Protein AF-A0A915AWW4-F1 (afdb_monomer)

Organism: Parascaris univalens (NCBI:txid6257)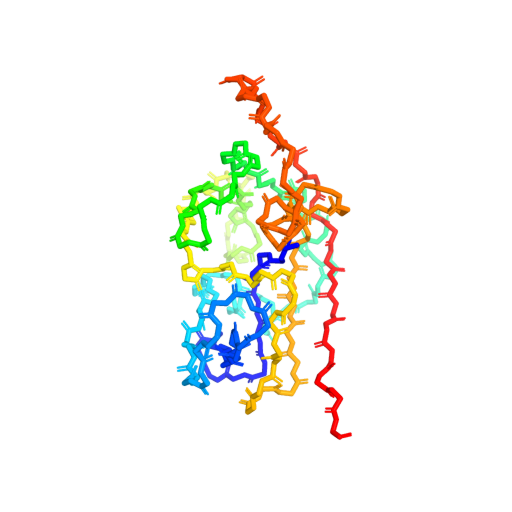

Mean predicted aligned error: 7.46 Å

Foldseek 3Di:
DWFFQAFPDPQRKFWKAQCLAPNGRDTDIAGHDSLSHVLVVVDPVVVQLVQQKKKWWAFQDLPLQWTKIKIWGQPCSSDVPDPDRDTDIDIDTSSRDDFPPIATDPTFKTKTFDPADDCSTNRNNNVDPDDDDCPPDDT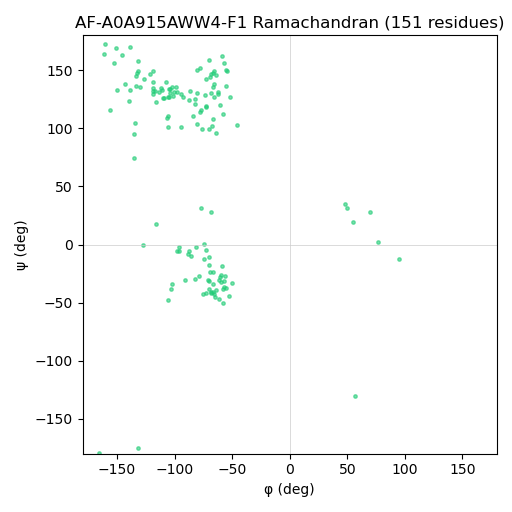PIDSGDIDMDGHDD

Nearest PDB structures (foldseek):
  7bsw-assembly1_A  TM=9.165E-01  e=3.337E-09  Homo sapiens
  7vsh-assembly1_A  TM=9.100E-01  e=3.979E-09  Homo sapiens
  8ox9-assembly1_A  TM=9.066E-01  e=3.291E-08  Homo sapiens
  6k7k-assembly1_A  TM=8.787E-01  e=1.079E-08  Homo sapiens
  7vgh-assembly1_B  TM=8.641E-01  e=9.463E-08  Homo sapiens

InterPro domains:
  IPR008250 P-type ATPase, A domain superfamily [SSF81653] (1-124)

Sequence (153 aa):
DLLLLSSSEPAGMAYIETSNLDGESNLKIRQALPCSASAIKNQNIEDLIASESTVECDPPSGAIYEFKGVINIKKSFTMKTARSDEVISYPLGTSQLLPRGCKLQNTDWVYGVVVYAGNHTKLMLNSMRTIAKRILNFTMKTTIRVLKCEARI

Solvent-accessible surface area (backbone atoms only — not comparable to full-atom values): 8389 Å² total; per-residue (Å²): 40,30,37,40,31,27,35,70,39,75,83,14,32,41,34,31,31,38,42,77,73,75,65,44,79,61,77,41,79,30,40,17,50,65,61,47,18,53,34,50,75,78,42,60,67,64,56,58,55,72,52,70,30,41,39,42,34,66,53,76,50,52,53,83,81,64,49,52,32,37,39,37,38,35,36,41,69,70,34,83,83,46,92,49,87,48,72,46,76,43,84,42,42,45,47,27,51,45,55,48,67,49,42,67,40,100,34,64,34,38,35,23,30,73,78,30,61,77,73,47,12,35,43,42,44,61,70,42,96,59,87,76,77,81,65,87,83,48,76,53,76,45,74,61,54,78,42,81,46,70,48,84,128

Radius of gyration: 15.62 Å; Cα contacts (8 Å, |Δi|>4): 333; chains: 1; bounding box: 34×39×38 Å

Secondary structure (DSSP, 8-state):
-EEEEEESSGGGEEEEE-HHHHS--SEEEEE--HHHHHHHHHS-HHHHHHTT-EEEEPPP-S-TT--EEEEEEEHHHH-TT--S--EEEEEEEGGGEE-TTPEEES-SEEEEEE-S-GGGSHHHHHH--S-----SS--EEEE--EEEEE---

pLDDT: mean 81.52, std 15.24, range [36.12, 97.0]

Structure (mmCIF, N/CA/C/O backbone):
data_AF-A0A915AWW4-F1
#
_entry.id   AF-A0A915AWW4-F1
#
loop_
_atom_site.group_PDB
_atom_site.id
_atom_site.type_symbol
_atom_site.label_atom_id
_atom_site.label_alt_id
_atom_site.label_comp_id
_atom_site.label_asym_id
_atom_site.label_entity_id
_atom_site.label_seq_id
_atom_site.pdbx_PDB_ins_code
_atom_site.Cartn_x
_atom_site.Cartn_y
_atom_site.Cartn_z
_atom_site.occupancy
_atom_site.B_iso_or_equiv
_atom_site.auth_seq_id
_atom_site.auth_comp_id
_atom_site.auth_asym_id
_atom_site.auth_atom_id
_atom_site.pdbx_PDB_model_num
ATOM 1 N N . ASP A 1 1 ? 1.508 -0.159 -7.852 1.00 91.81 1 ASP A N 1
ATOM 2 C CA . ASP A 1 1 ? 1.925 -0.172 -6.441 1.00 91.81 1 ASP A CA 1
ATOM 3 C C . ASP A 1 1 ? 0.760 0.287 -5.600 1.00 91.81 1 ASP A C 1
ATOM 5 O O . ASP A 1 1 ? 0.106 1.270 -5.952 1.00 91.81 1 ASP A O 1
ATOM 9 N N . LEU A 1 2 ? 0.464 -0.486 -4.564 1.00 93.62 2 LEU A N 1
ATOM 10 C CA . LEU A 1 2 ? -0.713 -0.339 -3.724 1.00 93.62 2 LEU A CA 1
ATOM 11 C C . LEU A 1 2 ? -0.280 0.084 -2.319 1.00 93.62 2 LEU A C 1
ATOM 13 O O . LEU A 1 2 ? 0.612 -0.527 -1.741 1.00 93.62 2 LEU A O 1
ATOM 17 N N . LEU A 1 3 ? -0.913 1.110 -1.768 1.00 94.44 3 LEU A N 1
ATOM 18 C CA . LEU A 1 3 ? -0.803 1.467 -0.364 1.00 94.44 3 LEU A CA 1
ATOM 19 C C . LEU A 1 3 ? -1.751 0.585 0.451 1.00 94.44 3 LEU A C 1
ATOM 21 O O . LEU A 1 3 ? -2.956 0.607 0.213 1.00 94.44 3 LEU A O 1
ATOM 25 N N . LEU A 1 4 ? -1.217 -0.174 1.400 1.00 95.00 4 LEU A N 1
ATOM 26 C CA . LEU A 1 4 ? -1.961 -1.074 2.270 1.00 95.00 4 LEU A CA 1
ATOM 27 C C . LEU A 1 4 ? -2.768 -0.279 3.306 1.00 95.00 4 LEU A C 1
ATOM 29 O O . LEU A 1 4 ? -2.203 0.434 4.136 1.00 95.00 4 LEU A O 1
ATOM 33 N N . LEU A 1 5 ? -4.091 -0.432 3.270 1.00 91.75 5 LEU A N 1
ATOM 34 C CA . LEU A 1 5 ? -5.013 0.201 4.213 1.00 91.75 5 LEU A CA 1
ATOM 35 C C . LEU A 1 5 ? -5.534 -0.773 5.271 1.00 91.75 5 LEU A C 1
ATOM 37 O O . LEU A 1 5 ? -5.719 -0.375 6.420 1.00 91.75 5 LEU A O 1
ATOM 41 N N . SER A 1 6 ? -5.799 -2.021 4.884 1.00 92.69 6 SER A N 1
ATOM 42 C CA . SER A 1 6 ? -6.272 -3.089 5.768 1.00 92.69 6 SER A CA 1
ATOM 43 C C . SER A 1 6 ? -6.035 -4.459 5.128 1.00 92.69 6 SER A C 1
ATOM 45 O O . SER A 1 6 ? -5.800 -4.553 3.923 1.00 92.69 6 SER A O 1
ATOM 47 N N . SER A 1 7 ? -6.106 -5.518 5.923 1.00 94.00 7 SER A N 1
ATOM 48 C CA . SER A 1 7 ? -5.886 -6.902 5.501 1.00 94.00 7 SER A CA 1
ATOM 49 C C . SER A 1 7 ? -6.688 -7.888 6.353 1.00 94.00 7 SER A C 1
ATOM 51 O O . SER A 1 7 ? -7.228 -7.520 7.408 1.00 94.00 7 SER A O 1
ATOM 53 N N . SER A 1 8 ? -6.735 -9.145 5.900 1.00 92.31 8 SER A N 1
ATOM 54 C CA . SER A 1 8 ? -7.282 -10.272 6.666 1.00 92.31 8 SER A CA 1
ATOM 55 C C . SER A 1 8 ? -6.569 -10.451 8.007 1.00 92.31 8 SER A C 1
ATOM 57 O O . SER A 1 8 ? -7.221 -10.678 9.029 1.00 92.31 8 SER A O 1
ATOM 59 N N . GLU A 1 9 ? -5.250 -10.256 8.035 1.00 94.50 9 GLU A N 1
ATOM 60 C CA . GLU A 1 9 ? -4.438 -10.577 9.205 1.00 94.50 9 GLU A CA 1
ATOM 61 C C . GLU A 1 9 ? -4.671 -9.634 10.400 1.00 94.50 9 GLU A C 1
ATOM 63 O O . GLU A 1 9 ? -5.138 -8.486 10.263 1.00 94.50 9 GLU A O 1
ATOM 68 N N . PRO A 1 10 ? -4.330 -10.086 11.620 1.00 91.19 10 PRO A N 1
ATOM 69 C CA . PRO A 1 10 ? -4.303 -9.235 12.802 1.00 91.19 10 PRO A CA 1
ATOM 70 C C . PRO A 1 10 ? -3.419 -7.996 12.609 1.00 91.19 10 PRO A C 1
ATOM 72 O O . PRO A 1 10 ? -2.432 -8.013 11.875 1.00 91.19 10 PRO A O 1
ATOM 75 N N . ALA A 1 11 ? -3.787 -6.899 13.275 1.00 90.19 11 ALA A N 1
ATOM 76 C CA . ALA A 1 11 ? -3.055 -5.626 13.243 1.00 90.19 11 ALA A CA 1
ATOM 77 C C . ALA A 1 11 ? -2.794 -5.033 11.836 1.00 90.19 11 ALA A C 1
ATOM 79 O O . ALA A 1 11 ? -1.917 -4.179 11.690 1.00 90.19 11 ALA A O 1
ATOM 80 N N . GLY A 1 12 ? -3.551 -5.457 10.814 1.00 92.44 12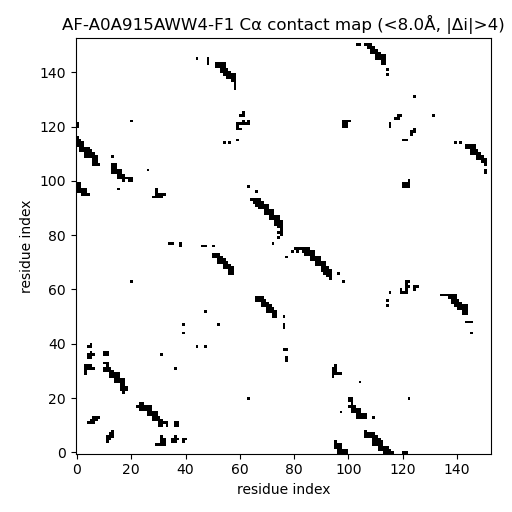 GLY A N 1
ATOM 81 C CA . GLY A 1 12 ? -3.413 -4.960 9.442 1.00 92.44 12 GLY A CA 1
ATOM 82 C C . GLY A 1 12 ? -2.124 -5.415 8.754 1.00 92.44 12 GLY A C 1
ATOM 83 O O . GLY A 1 12 ? -1.591 -4.682 7.919 1.00 92.44 12 GLY A O 1
ATOM 84 N N . MET A 1 13 ? -1.587 -6.577 9.140 1.00 96.31 13 MET A N 1
ATOM 85 C CA . MET A 1 13 ? -0.379 -7.150 8.543 1.00 96.31 13 MET A CA 1
ATOM 86 C C . MET A 1 13 ? -0.661 -7.812 7.188 1.00 96.31 13 MET A C 1
ATOM 88 O O . MET A 1 13 ? -1.754 -8.295 6.929 1.00 96.31 13 MET A O 1
ATOM 92 N N . ALA A 1 14 ? 0.326 -7.856 6.308 1.00 96.44 14 ALA A N 1
ATOM 93 C CA . ALA A 1 14 ? 0.269 -8.631 5.077 1.00 96.44 14 ALA A CA 1
ATOM 94 C C . ALA A 1 14 ? 1.650 -9.215 4.796 1.00 96.44 14 ALA A C 1
ATOM 96 O O . ALA A 1 14 ? 2.656 -8.516 4.952 1.00 96.44 14 ALA A O 1
ATOM 97 N N . TYR A 1 15 ? 1.704 -10.470 4.360 1.00 95.69 15 TYR A N 1
ATOM 98 C CA . TYR A 1 15 ? 2.962 -11.104 3.977 1.00 95.69 15 TYR A CA 1
ATOM 99 C C . TYR A 1 15 ? 3.085 -11.110 2.459 1.00 95.69 15 TYR A C 1
ATOM 101 O O . TYR A 1 15 ? 2.177 -11.526 1.737 1.00 95.69 15 TYR A O 1
ATOM 109 N N . ILE A 1 16 ? 4.215 -10.610 1.964 1.00 95.00 16 ILE A N 1
ATOM 110 C CA . ILE A 1 16 ? 4.483 -10.550 0.532 1.00 95.00 16 ILE A CA 1
ATOM 111 C C . ILE A 1 16 ? 5.806 -11.210 0.181 1.00 95.00 16 ILE A C 1
ATOM 113 O O . ILE A 1 16 ? 6.803 -11.059 0.881 1.00 95.00 16 ILE A O 1
ATOM 117 N N . GLU A 1 17 ? 5.827 -11.891 -0.951 1.00 93.25 17 GLU A N 1
ATOM 118 C CA . GLU A 1 17 ? 7.041 -12.384 -1.591 1.00 93.25 17 GLU A CA 1
ATOM 119 C C . GLU A 1 17 ? 7.443 -11.413 -2.710 1.00 93.25 17 GLU A C 1
ATOM 121 O O . GLU A 1 17 ? 6.588 -10.971 -3.488 1.00 93.25 17 GLU A O 1
ATOM 126 N N . THR A 1 18 ? 8.730 -11.067 -2.810 1.00 90.12 18 THR A N 1
ATOM 127 C CA . THR A 1 18 ? 9.245 -10.094 -3.795 1.00 90.12 18 THR A CA 1
ATOM 128 C C . THR A 1 18 ? 10.211 -10.693 -4.808 1.00 90.12 18 THR A C 1
ATOM 130 O O . THR A 1 18 ? 10.872 -9.942 -5.518 1.00 90.12 18 THR A O 1
ATOM 133 N N . SER A 1 19 ? 10.233 -12.016 -4.961 1.00 89.62 19 SER A N 1
ATOM 134 C CA . SER A 1 19 ? 11.124 -12.736 -5.882 1.00 89.62 19 SER A CA 1
ATOM 135 C C . SER A 1 19 ? 11.110 -12.188 -7.316 1.00 89.62 19 SER A C 1
ATOM 137 O O . SER A 1 19 ? 12.144 -12.137 -7.974 1.00 89.62 19 SER A O 1
ATOM 139 N N . ASN A 1 20 ? 9.967 -11.675 -7.779 1.00 84.88 20 ASN A N 1
ATOM 140 C CA . ASN A 1 20 ? 9.826 -11.035 -9.093 1.00 84.88 20 ASN A CA 1
ATOM 141 C C . ASN A 1 20 ? 10.440 -9.621 -9.211 1.00 84.88 20 ASN A C 1
ATOM 143 O O . ASN A 1 20 ? 10.483 -9.081 -10.315 1.00 84.88 20 ASN A O 1
ATOM 147 N N . LEU A 1 21 ? 10.821 -8.976 -8.104 1.00 84.50 21 LEU A N 1
ATOM 148 C CA . LEU A 1 21 ? 11.391 -7.623 -8.074 1.00 84.50 21 LEU A CA 1
ATOM 149 C C . LEU A 1 21 ? 12.892 -7.639 -7.796 1.00 84.50 21 LEU A C 1
ATOM 151 O O . LEU A 1 21 ? 13.638 -6.936 -8.469 1.00 84.50 21 LEU A O 1
ATOM 155 N N . ASP A 1 22 ? 13.310 -8.395 -6.784 1.00 83.81 22 ASP A N 1
ATOM 156 C CA . ASP A 1 22 ? 14.679 -8.394 -6.257 1.00 83.81 22 ASP A CA 1
ATOM 157 C C . ASP A 1 22 ? 15.305 -9.796 -6.174 1.00 83.81 22 ASP A C 1
ATOM 159 O O . ASP A 1 22 ? 16.467 -9.923 -5.802 1.00 83.81 22 ASP A O 1
ATOM 163 N N . GLY A 1 23 ? 14.574 -10.848 -6.559 1.00 85.75 23 GLY A N 1
ATOM 164 C CA . GLY A 1 23 ? 15.049 -12.232 -6.485 1.00 85.75 23 GLY A CA 1
ATOM 165 C C . GLY A 1 23 ? 15.017 -12.832 -5.077 1.00 85.75 23 GLY A C 1
ATOM 166 O O . GLY A 1 23 ? 15.399 -13.989 -4.910 1.00 85.75 23 GLY A O 1
ATOM 167 N N . GLU A 1 24 ? 14.542 -12.098 -4.067 1.00 86.69 24 GLU A N 1
ATOM 168 C CA . GLU A 1 24 ? 14.447 -12.608 -2.701 1.00 86.69 24 GLU A CA 1
ATOM 169 C C . GLU A 1 24 ? 13.176 -13.452 -2.516 1.00 86.69 24 GLU A C 1
ATOM 171 O O . GLU A 1 24 ? 12.056 -12.996 -2.750 1.00 86.69 24 GLU A O 1
ATOM 176 N N . SER A 1 25 ? 13.345 -14.695 -2.059 1.00 84.25 25 SER A N 1
ATOM 177 C CA . SER A 1 25 ? 12.245 -15.641 -1.806 1.00 84.25 25 SER A CA 1
ATOM 178 C C . SER A 1 25 ? 11.658 -15.547 -0.396 1.00 84.25 25 SER A C 1
ATOM 180 O O . SER A 1 25 ? 10.659 -16.197 -0.096 1.00 84.25 25 SER A O 1
ATOM 182 N N . ASN A 1 26 ? 12.284 -14.776 0.494 1.00 91.38 26 ASN A N 1
ATOM 183 C CA . ASN A 1 26 ? 11.809 -14.626 1.864 1.00 91.38 26 ASN A CA 1
ATOM 184 C C . ASN A 1 26 ? 10.538 -13.776 1.909 1.00 91.38 26 ASN A C 1
ATOM 186 O O . ASN A 1 26 ? 10.410 -12.772 1.205 1.00 91.38 26 ASN A O 1
ATOM 190 N N . LEU A 1 27 ? 9.619 -14.156 2.796 1.00 92.62 27 LEU A N 1
ATOM 191 C CA . LEU A 1 27 ? 8.431 -13.359 3.064 1.00 92.62 27 LEU A CA 1
ATOM 192 C C . LEU A 1 27 ? 8.820 -12.055 3.762 1.00 92.62 27 LEU A C 1
ATOM 194 O O . LEU A 1 27 ? 9.526 -12.047 4.771 1.00 92.62 27 LEU A O 1
ATOM 198 N N . LYS A 1 28 ? 8.308 -10.946 3.236 1.00 93.81 28 LYS A N 1
ATOM 199 C CA . LYS A 1 28 ? 8.431 -9.607 3.808 1.00 93.81 28 LYS A CA 1
ATOM 200 C C . LYS A 1 28 ? 7.105 -9.217 4.441 1.00 93.81 28 LYS A C 1
ATOM 202 O O . LYS A 1 28 ? 6.049 -9.371 3.831 1.00 93.81 28 LYS A O 1
ATOM 207 N N . ILE A 1 29 ? 7.171 -8.680 5.655 1.00 96.00 29 ILE A N 1
ATOM 208 C CA . ILE A 1 29 ? 5.993 -8.195 6.377 1.00 96.00 29 ILE A CA 1
ATOM 209 C C . ILE A 1 29 ? 5.724 -6.746 5.972 1.00 96.00 29 ILE A C 1
ATOM 211 O O . ILE A 1 29 ? 6.621 -5.898 5.963 1.00 96.00 29 ILE A O 1
ATOM 215 N N . ARG A 1 30 ? 4.467 -6.465 5.645 1.00 96.31 30 ARG A N 1
ATOM 216 C CA . ARG A 1 30 ? 3.916 -5.128 5.431 1.00 96.31 30 ARG A CA 1
ATOM 217 C C . ARG A 1 30 ? 2.818 -4.887 6.449 1.00 96.31 30 ARG A C 1
ATOM 219 O O . ARG A 1 30 ? 2.165 -5.828 6.887 1.00 96.31 30 ARG A O 1
ATOM 226 N N . GLN A 1 31 ? 2.630 -3.637 6.846 1.00 97.00 31 GLN A N 1
ATOM 227 C CA . GLN A 1 31 ? 1.664 -3.289 7.878 1.00 97.00 31 GLN A CA 1
ATOM 228 C C . GLN A 1 31 ? 0.933 -2.003 7.516 1.00 97.00 31 GLN A C 1
ATOM 230 O O . GLN A 1 31 ? 1.556 -0.959 7.305 1.00 97.00 31 GLN A O 1
ATOM 235 N N . ALA A 1 32 ? -0.394 -2.092 7.463 1.00 95.50 32 ALA A N 1
ATOM 236 C CA . ALA A 1 32 ? -1.284 -0.948 7.365 1.00 95.50 32 ALA A CA 1
ATOM 237 C C . ALA A 1 32 ? -1.094 0.011 8.548 1.00 95.50 32 ALA A C 1
ATOM 239 O O . ALA A 1 32 ? -0.600 -0.367 9.612 1.00 95.50 32 ALA A O 1
ATOM 240 N N . LEU A 1 33 ? -1.559 1.250 8.407 1.00 93.38 33 LEU A N 1
ATOM 241 C CA . LEU A 1 33 ? -1.659 2.124 9.569 1.00 93.38 33 LEU A CA 1
ATOM 242 C C . LEU A 1 33 ? -2.702 1.566 10.555 1.00 93.38 33 LEU A C 1
ATOM 244 O O . LEU A 1 33 ? -3.792 1.177 10.126 1.00 93.38 33 LEU A O 1
ATOM 248 N N . PRO A 1 34 ? -2.442 1.581 11.876 1.00 90.62 34 PRO A N 1
ATOM 249 C CA . PRO A 1 34 ? -3.419 1.118 12.862 1.00 90.62 34 PRO A CA 1
ATOM 250 C C . PRO A 1 34 ? -4.772 1.831 12.743 1.00 90.62 34 PRO A C 1
ATOM 252 O O . PRO A 1 34 ? -5.822 1.200 12.874 1.00 90.62 34 PRO A O 1
ATOM 255 N N . CYS A 1 35 ? -4.759 3.133 12.435 1.00 86.81 35 CYS A N 1
ATOM 256 C CA . CYS A 1 35 ? -5.970 3.927 12.242 1.00 86.81 35 CYS A CA 1
ATOM 257 C C . CYS A 1 35 ? -6.774 3.479 11.012 1.00 86.81 35 CYS A C 1
ATOM 259 O O . CYS A 1 35 ? -7.988 3.341 11.115 1.00 86.81 35 CYS A O 1
ATOM 261 N N . SER A 1 36 ? -6.127 3.187 9.877 1.00 87.38 36 SER A N 1
ATOM 262 C CA . SER A 1 36 ? -6.825 2.733 8.668 1.00 87.38 36 SER A CA 1
ATOM 263 C C . SER A 1 36 ? -7.321 1.295 8.813 1.00 87.38 36 SER A C 1
ATOM 265 O O . SER A 1 36 ? -8.458 1.001 8.452 1.00 87.38 36 SER A O 1
ATOM 267 N N . ALA A 1 37 ? -6.505 0.412 9.395 1.00 88.75 37 ALA A N 1
ATOM 268 C CA . ALA A 1 37 ? -6.846 -0.997 9.569 1.00 88.75 37 ALA A CA 1
ATOM 269 C C . ALA A 1 37 ? -8.043 -1.184 10.511 1.00 88.75 37 ALA A C 1
ATOM 271 O O . ALA A 1 37 ? -8.967 -1.936 10.201 1.00 88.75 37 ALA A O 1
ATOM 272 N N . SER A 1 38 ? -8.044 -0.479 11.648 1.00 85.00 38 SER A N 1
ATOM 273 C CA . SER A 1 38 ? -9.154 -0.516 12.608 1.00 85.00 38 SER A CA 1
ATOM 274 C C . SER A 1 38 ? -10.415 0.146 12.063 1.00 85.00 38 SER A C 1
ATOM 276 O O . SER A 1 38 ? -11.499 -0.410 12.227 1.00 85.00 38 SER A O 1
ATOM 278 N N . ALA A 1 39 ? -10.293 1.287 11.379 1.00 78.75 39 ALA A N 1
ATOM 279 C CA . ALA A 1 39 ? -11.442 1.954 10.782 1.00 78.75 39 ALA A CA 1
ATOM 280 C C . ALA A 1 39 ? -12.119 1.063 9.730 1.00 78.75 39 ALA A C 1
ATOM 282 O O . ALA A 1 39 ? -13.320 0.858 9.816 1.00 78.75 39 ALA A O 1
ATOM 283 N N . ILE A 1 40 ? -11.359 0.437 8.824 1.00 79.88 40 ILE A N 1
ATOM 284 C CA . ILE A 1 40 ? -11.914 -0.432 7.769 1.00 79.88 40 ILE A CA 1
ATOM 285 C C . ILE A 1 40 ? -12.476 -1.751 8.318 1.00 79.88 40 ILE A C 1
ATOM 287 O O . ILE A 1 40 ? -13.422 -2.280 7.753 1.00 79.88 40 ILE A O 1
ATOM 291 N N . LYS A 1 41 ? -11.931 -2.312 9.407 1.00 77.50 41 LYS A N 1
ATOM 292 C CA . LYS A 1 41 ? -12.536 -3.510 10.028 1.00 77.50 41 LYS A CA 1
ATOM 293 C C . LYS A 1 41 ? -13.858 -3.195 10.739 1.00 77.50 41 LYS A C 1
ATOM 295 O O . LYS A 1 41 ? -14.728 -4.055 10.801 1.00 77.50 41 LYS A O 1
ATOM 300 N N . ASN A 1 42 ? -14.003 -1.979 11.267 1.00 70.19 42 ASN A N 1
ATOM 301 C CA . ASN A 1 42 ? -15.173 -1.549 12.041 1.00 70.19 42 ASN A CA 1
ATOM 302 C C . ASN A 1 42 ? -16.212 -0.756 11.221 1.00 70.19 42 ASN A C 1
ATOM 304 O O . ASN A 1 42 ? -17.251 -0.373 11.767 1.00 70.19 42 ASN A O 1
ATOM 308 N N . GLN A 1 43 ? -15.921 -0.438 9.960 1.00 68.94 43 GLN A N 1
ATOM 309 C CA . GLN A 1 43 ? -16.743 0.399 9.078 1.00 68.94 43 GLN A CA 1
ATOM 310 C C . GLN A 1 43 ? -16.783 -0.191 7.669 1.00 68.94 43 GLN A C 1
ATOM 312 O O . GLN A 1 43 ? -16.029 -1.110 7.351 1.00 68.94 43 GLN A O 1
ATOM 317 N N . ASN A 1 44 ? -17.658 0.337 6.815 1.00 71.88 44 ASN A N 1
ATOM 318 C CA . ASN A 1 44 ? -17.651 -0.050 5.413 1.00 71.88 44 ASN A CA 1
ATOM 319 C C . ASN A 1 44 ? -16.551 0.725 4.668 1.00 71.88 44 ASN A C 1
ATOM 321 O O . ASN A 1 44 ? -16.226 1.865 4.994 1.00 71.88 44 ASN A O 1
ATOM 325 N N . ILE A 1 45 ? -15.988 0.127 3.623 1.00 73.69 45 ILE A N 1
ATOM 326 C CA . ILE A 1 45 ? -15.015 0.791 2.738 1.00 73.69 45 ILE A CA 1
ATOM 327 C C . ILE A 1 45 ? -15.611 2.020 2.057 1.00 73.69 45 ILE A C 1
ATOM 329 O O . ILE A 1 45 ? -14.893 2.969 1.747 1.00 73.69 45 ILE A O 1
ATOM 333 N N . GLU A 1 46 ? -16.923 2.009 1.856 1.00 74.94 46 GLU A N 1
ATOM 334 C CA . GLU A 1 46 ? -17.685 3.126 1.309 1.00 74.94 46 GLU A CA 1
ATOM 335 C C . GLU A 1 46 ? -17.513 4.403 2.140 1.00 74.94 46 GLU A C 1
ATOM 337 O O . GLU A 1 46 ? -17.363 5.478 1.562 1.00 74.94 46 GLU A O 1
ATOM 342 N N . ASP A 1 47 ? -17.409 4.287 3.467 1.00 74.19 47 ASP A N 1
ATOM 343 C CA . ASP A 1 47 ? -17.216 5.434 4.359 1.00 74.19 47 ASP A CA 1
ATOM 344 C C . ASP A 1 47 ? -15.844 6.090 4.136 1.00 74.19 47 ASP A C 1
ATOM 346 O O . ASP A 1 47 ? -15.719 7.313 4.193 1.00 74.19 47 ASP A O 1
ATOM 350 N N . LEU A 1 48 ? -14.812 5.300 3.810 1.00 72.94 48 LEU A N 1
ATOM 351 C CA . LEU A 1 48 ? -13.481 5.826 3.484 1.00 72.94 48 LEU A CA 1
ATOM 352 C C . LEU A 1 48 ? -13.479 6.561 2.141 1.00 72.94 48 LEU A C 1
ATOM 354 O O . LEU A 1 48 ? -12.791 7.568 1.978 1.00 72.94 48 LEU A O 1
ATOM 358 N N . ILE A 1 49 ? -14.226 6.042 1.167 1.00 73.31 49 ILE A N 1
ATOM 359 C CA . ILE A 1 49 ? -14.374 6.680 -0.143 1.00 73.31 49 ILE A CA 1
ATOM 360 C C . ILE A 1 49 ? -15.143 7.999 0.019 1.00 73.31 49 ILE A C 1
ATOM 362 O O . ILE A 1 49 ? -14.756 9.011 -0.565 1.00 73.31 49 ILE A O 1
ATOM 366 N N . ALA A 1 50 ? -16.178 8.009 0.864 1.00 74.12 50 ALA A N 1
ATOM 367 C CA . ALA A 1 50 ? -16.963 9.195 1.190 1.00 74.12 50 ALA A CA 1
ATOM 368 C C . ALA A 1 50 ? -16.188 10.231 2.022 1.00 74.12 50 ALA A C 1
ATOM 370 O O . ALA A 1 50 ? -16.508 11.416 1.974 1.00 74.12 50 ALA A O 1
ATOM 371 N N . SER A 1 51 ? -15.151 9.824 2.764 1.00 73.00 51 SER A N 1
ATOM 372 C CA . SER A 1 51 ? -14.399 10.726 3.64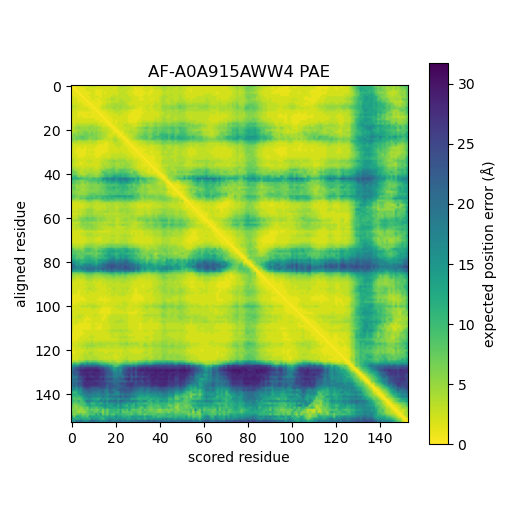2 1.00 73.00 51 SER A CA 1
ATOM 373 C C . SER A 1 51 ? -13.448 11.682 2.906 1.00 73.00 51 SER A C 1
ATOM 375 O O . SER A 1 51 ? -12.722 12.418 3.571 1.00 73.00 51 SER A O 1
ATOM 377 N N . GLU A 1 52 ? -13.379 11.641 1.570 1.00 76.50 52 GLU A N 1
ATOM 378 C CA . GLU A 1 52 ? -12.514 12.497 0.735 1.00 76.50 52 GLU A CA 1
ATOM 379 C C . GLU A 1 52 ? -11.043 12.541 1.196 1.00 76.50 52 GLU A C 1
ATOM 381 O O . GLU A 1 52 ? -10.344 13.547 1.054 1.00 76.50 52 GLU A O 1
ATOM 386 N N . SER A 1 53 ? -10.556 11.439 1.769 1.00 83.12 53 SER A N 1
ATOM 387 C CA . SER A 1 53 ? -9.176 11.341 2.243 1.00 83.12 53 SER A CA 1
ATOM 388 C C . SER A 1 53 ? -8.200 11.465 1.068 1.00 83.12 53 SER A C 1
ATOM 390 O O . SER A 1 53 ? -8.473 11.004 -0.045 1.00 83.12 53 SER A O 1
ATOM 392 N N . THR A 1 54 ? -7.038 12.072 1.310 1.00 87.19 54 THR A N 1
ATOM 393 C CA . THR A 1 54 ? -6.026 12.305 0.265 1.00 87.19 54 THR A CA 1
ATOM 394 C C . THR A 1 54 ? -4.704 11.644 0.619 1.00 87.19 54 THR A C 1
ATOM 396 O O . THR A 1 54 ? -4.338 11.551 1.788 1.00 87.19 54 THR A O 1
ATOM 399 N N . VAL A 1 55 ? -3.984 11.171 -0.395 1.00 90.12 55 VAL A N 1
ATOM 400 C CA . VAL A 1 55 ? -2.620 10.649 -0.250 1.00 90.12 55 VAL A CA 1
ATOM 401 C C . VAL A 1 55 ? -1.691 11.530 -1.066 1.00 90.12 55 VAL A C 1
ATOM 403 O O . VAL A 1 55 ? -1.974 11.806 -2.233 1.00 90.12 55 VAL A O 1
ATOM 406 N N . GLU A 1 56 ? -0.591 11.940 -0.446 1.00 91.00 56 GLU A N 1
ATOM 407 C CA . GLU A 1 56 ? 0.521 12.646 -1.072 1.00 91.00 56 GLU A CA 1
ATOM 408 C C . GLU A 1 56 ? 1.773 11.783 -0.919 1.00 91.00 56 GLU A C 1
ATOM 410 O O . GLU A 1 56 ? 2.053 11.264 0.159 1.00 91.00 56 GLU A O 1
ATOM 415 N N . CYS A 1 57 ? 2.525 11.575 -1.993 1.00 91.25 57 CYS A N 1
ATOM 416 C CA . CYS A 1 57 ? 3.744 10.772 -1.952 1.00 91.25 57 CYS A CA 1
ATOM 417 C C . CYS A 1 57 ? 4.797 11.314 -2.910 1.00 91.25 57 CYS A C 1
ATOM 419 O O . CYS A 1 57 ? 4.479 12.064 -3.838 1.00 91.25 57 CYS A O 1
ATOM 421 N N . ASP A 1 58 ? 6.039 10.884 -2.695 1.00 90.12 58 ASP A N 1
ATOM 422 C CA . ASP A 1 58 ? 7.162 11.232 -3.558 1.00 90.12 58 ASP A CA 1
ATOM 423 C C . ASP A 1 58 ? 6.909 10.814 -5.023 1.00 90.12 58 ASP A C 1
ATOM 425 O O . ASP A 1 58 ? 6.135 9.880 -5.294 1.00 90.12 58 ASP A O 1
ATOM 429 N N . PRO A 1 59 ? 7.580 11.462 -5.995 1.00 87.44 59 PRO A N 1
ATOM 430 C CA . PRO A 1 59 ? 7.523 11.052 -7.390 1.00 87.44 59 PRO A CA 1
ATOM 431 C C . PRO A 1 59 ? 7.931 9.580 -7.585 1.00 87.44 59 PRO A C 1
ATOM 433 O O . PRO A 1 59 ? 8.784 9.071 -6.851 1.00 87.44 59 PRO A O 1
ATOM 436 N N . PRO A 1 60 ? 7.381 8.895 -8.605 1.00 87.56 60 PRO A N 1
ATOM 437 C CA . PRO A 1 60 ? 7.752 7.520 -8.921 1.00 87.56 60 PRO A CA 1
ATOM 438 C C . PRO A 1 60 ? 9.270 7.343 -9.068 1.00 87.56 60 PRO A C 1
ATOM 440 O O . PRO A 1 60 ? 9.913 8.040 -9.855 1.00 87.56 60 PRO A O 1
ATOM 443 N N . SER A 1 61 ? 9.842 6.387 -8.334 1.00 87.81 61 SER A N 1
ATOM 444 C CA . SER A 1 61 ? 11.276 6.081 -8.361 1.00 87.81 61 SER A CA 1
ATOM 445 C C . SER A 1 61 ? 11.533 4.581 -8.516 1.00 87.81 61 SER A C 1
ATOM 447 O O . SER A 1 61 ? 10.762 3.745 -8.036 1.00 87.81 61 SER A O 1
ATOM 449 N N . GLY A 1 62 ? 12.654 4.240 -9.160 1.00 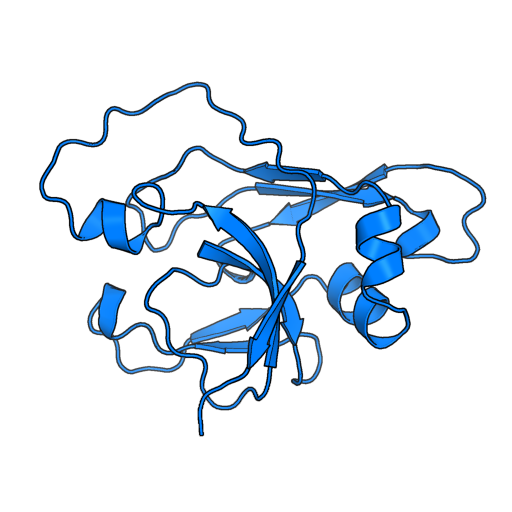84.19 62 GLY A N 1
ATOM 450 C CA . GLY A 1 62 ? 13.154 2.865 -9.246 1.00 84.19 62 GLY A CA 1
ATOM 451 C C . GLY A 1 62 ? 13.743 2.340 -7.930 1.00 84.19 62 GLY A C 1
ATOM 452 O O . GLY A 1 62 ? 14.077 1.169 -7.838 1.00 84.19 62 GLY A O 1
ATOM 453 N N . ALA A 1 63 ? 13.853 3.150 -6.877 1.00 87.56 63 ALA A N 1
ATOM 454 C CA . ALA A 1 63 ? 14.336 2.664 -5.589 1.00 87.56 63 ALA A CA 1
ATOM 455 C C . ALA A 1 63 ? 13.281 1.737 -4.951 1.00 87.56 63 ALA A C 1
ATOM 457 O O . ALA A 1 63 ? 12.290 2.198 -4.382 1.00 87.56 63 ALA A O 1
ATOM 458 N N . ILE A 1 64 ? 13.460 0.417 -5.079 1.00 83.94 64 ILE A N 1
ATOM 459 C CA . ILE A 1 64 ? 12.471 -0.605 -4.673 1.00 83.94 64 ILE A CA 1
ATOM 460 C C . ILE A 1 64 ? 12.154 -0.517 -3.170 1.00 83.94 64 ILE A C 1
ATOM 462 O O . ILE A 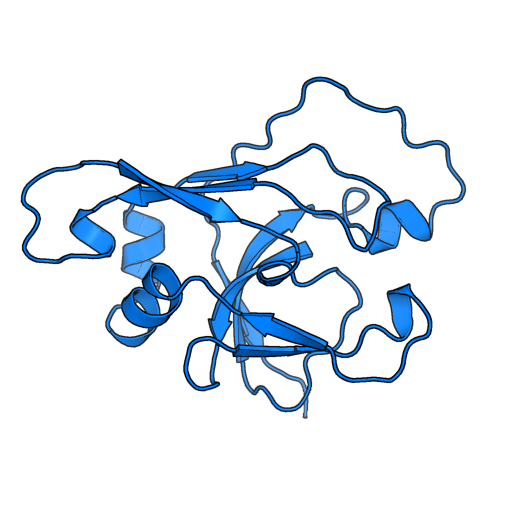1 64 ? 11.016 -0.741 -2.755 1.00 83.94 64 ILE A O 1
ATOM 466 N N . TYR A 1 65 ? 13.143 -0.117 -2.370 1.00 87.06 65 TYR A N 1
ATOM 467 C CA . TYR A 1 65 ? 13.066 -0.062 -0.910 1.00 87.06 65 TYR A CA 1
ATOM 468 C C . TYR A 1 65 ? 12.712 1.312 -0.339 1.00 87.06 65 TYR A C 1
ATOM 470 O O . TYR A 1 65 ? 12.543 1.438 0.873 1.00 87.06 65 TYR A O 1
ATOM 478 N N . GLU A 1 66 ? 12.552 2.330 -1.184 1.00 91.25 66 GLU A N 1
ATOM 479 C CA . GLU A 1 66 ? 12.246 3.688 -0.742 1.00 91.25 66 GLU A CA 1
ATOM 480 C C . GLU A 1 66 ? 10.820 4.078 -1.111 1.00 91.25 66 GL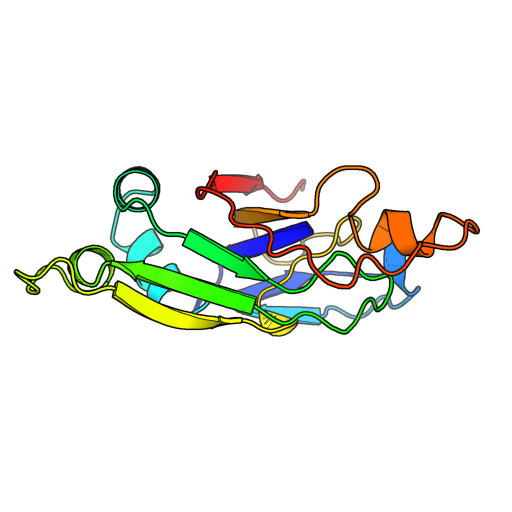U A C 1
ATOM 482 O O . GLU A 1 66 ? 10.412 4.034 -2.272 1.00 91.25 66 GLU A O 1
ATOM 487 N N . PHE A 1 67 ? 10.057 4.506 -0.118 1.00 93.56 67 PHE A N 1
ATOM 488 C CA . PHE A 1 67 ? 8.776 5.157 -0.314 1.00 93.56 67 PHE A CA 1
ATOM 489 C C . PHE A 1 67 ? 8.549 6.121 0.839 1.00 93.56 67 PHE A C 1
ATOM 491 O O . PHE A 1 67 ? 8.753 5.751 1.997 1.00 93.56 67 PHE A O 1
ATOM 498 N N . LYS A 1 68 ? 8.133 7.343 0.515 1.00 94.56 68 LYS A N 1
ATOM 499 C CA . LYS A 1 68 ? 7.711 8.343 1.489 1.00 94.56 68 LYS A CA 1
ATOM 500 C C . LYS A 1 68 ? 6.415 8.963 1.011 1.00 94.56 68 LYS A C 1
ATOM 502 O O . LYS A 1 68 ? 6.249 9.275 -0.170 1.00 94.56 68 LYS A O 1
ATOM 507 N N . GLY A 1 69 ? 5.501 9.129 1.947 1.00 93.00 69 GLY A N 1
ATOM 508 C CA . GLY A 1 69 ? 4.254 9.820 1.702 1.00 93.00 69 GLY A CA 1
ATOM 509 C C . GLY A 1 69 ? 3.555 10.176 2.995 1.00 93.00 69 GLY A C 1
ATOM 510 O O . GLY A 1 69 ? 4.040 9.897 4.090 1.00 93.00 69 GLY A O 1
ATOM 511 N N . VAL A 1 70 ? 2.400 10.796 2.847 1.00 93.69 70 VAL A N 1
ATOM 512 C CA . VAL A 1 70 ? 1.509 11.193 3.922 1.00 93.69 70 VAL A CA 1
ATOM 513 C C . VAL A 1 70 ? 0.088 10.896 3.464 1.00 93.69 70 VAL A C 1
ATOM 515 O O . VAL A 1 70 ? -0.297 11.229 2.343 1.00 93.69 70 VAL A O 1
ATOM 518 N N . ILE A 1 71 ? -0.697 10.255 4.326 1.00 90.81 71 ILE A N 1
ATOM 519 C CA . ILE A 1 71 ? -2.143 10.126 4.139 1.00 90.81 71 ILE A CA 1
ATOM 520 C C . ILE A 1 71 ? -2.860 11.087 5.077 1.00 90.81 71 ILE A C 1
ATOM 522 O O . ILE A 1 71 ? -2.585 11.135 6.272 1.00 90.81 71 ILE A O 1
ATOM 526 N N . ASN A 1 72 ? -3.789 11.842 4.513 1.00 89.81 72 ASN A N 1
ATOM 527 C CA . ASN A 1 72 ? -4.617 12.823 5.186 1.00 89.81 72 ASN A CA 1
ATOM 528 C C . ASN A 1 72 ? -6.025 12.243 5.315 1.00 89.81 72 ASN A C 1
ATOM 530 O O . ASN A 1 72 ? -6.715 12.070 4.307 1.00 89.81 72 ASN A O 1
ATOM 534 N N . ILE A 1 73 ? -6.428 11.926 6.544 1.00 85.25 73 ILE A N 1
ATOM 535 C CA . ILE A 1 73 ? -7.703 11.276 6.860 1.00 85.25 73 ILE A CA 1
ATOM 536 C C . ILE A 1 73 ? -8.528 12.204 7.746 1.00 85.25 73 ILE A C 1
ATOM 538 O O . ILE A 1 73 ? -8.012 12.755 8.720 1.00 85.25 73 ILE A O 1
ATOM 542 N N . LYS A 1 74 ? -9.818 12.360 7.445 1.00 83.12 74 LYS A N 1
ATOM 543 C CA . LYS A 1 74 ? -10.736 13.122 8.300 1.00 83.12 74 LYS A CA 1
ATOM 544 C C . LYS A 1 74 ? -10.932 12.419 9.645 1.00 83.12 74 LYS A C 1
ATOM 546 O O . LYS A 1 74 ? -11.143 11.210 9.713 1.00 83.12 74 LYS A O 1
ATOM 551 N N 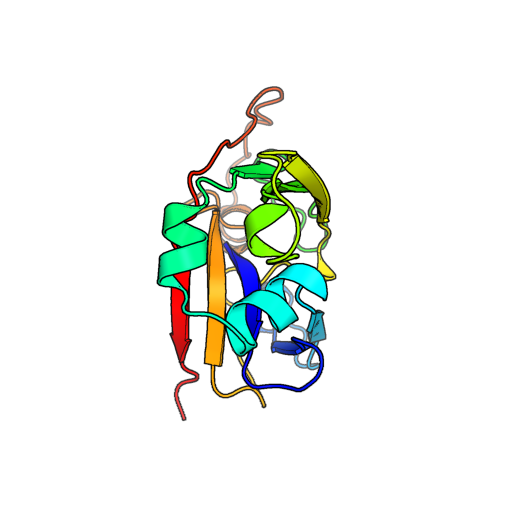. LYS A 1 75 ? -10.897 13.182 10.733 1.00 80.69 75 LYS A N 1
ATOM 552 C CA . LYS A 1 75 ? -11.027 12.688 12.110 1.00 80.69 75 LYS A CA 1
ATOM 553 C C . LYS A 1 75 ? -12.367 12.008 12.370 1.00 80.69 75 LYS A C 1
ATOM 555 O O . LYS A 1 75 ? -12.420 11.061 13.144 1.00 80.69 75 LYS A O 1
ATOM 560 N N . SER A 1 76 ? -13.421 12.445 11.686 1.00 76.00 76 SER A N 1
ATOM 561 C CA . SER A 1 76 ? -14.745 11.814 11.699 1.00 76.00 76 SER A CA 1
ATOM 562 C C . SER A 1 76 ? -14.714 10.343 11.260 1.00 76.00 76 SER A C 1
ATOM 564 O O . SER A 1 76 ? -15.479 9.536 11.785 1.00 76.00 76 SER A O 1
ATOM 566 N N . PHE A 1 77 ? -13.794 9.972 10.361 1.00 73.31 77 PHE A N 1
ATOM 567 C CA . PHE A 1 77 ? -13.618 8.593 9.902 1.00 73.31 77 PHE A CA 1
ATOM 568 C C . PHE A 1 77 ? -12.914 7.720 10.952 1.00 73.31 77 PHE A C 1
ATOM 570 O O . PHE A 1 77 ? -13.325 6.590 11.210 1.00 73.31 77 PHE A O 1
ATOM 577 N N . THR A 1 78 ? -11.873 8.238 11.610 1.00 70.94 78 THR A N 1
ATOM 578 C CA . THR A 1 78 ? -11.119 7.473 12.621 1.00 70.94 78 THR A CA 1
ATOM 579 C C . THR A 1 78 ? -11.790 7.472 13.996 1.00 70.94 78 THR A C 1
ATOM 581 O O . THR A 1 78 ? -11.665 6.503 14.742 1.00 70.94 78 THR A O 1
ATOM 584 N N . MET A 1 79 ? -12.524 8.532 14.338 1.00 73.12 79 MET A N 1
ATOM 585 C CA . MET A 1 79 ? -13.201 8.718 15.620 1.00 73.12 79 MET A CA 1
ATOM 586 C C . MET A 1 79 ? -14.633 9.222 15.405 1.00 73.12 79 MET A C 1
ATOM 588 O O . MET A 1 79 ? -14.861 10.409 15.185 1.00 73.12 79 MET A O 1
ATOM 592 N N . LYS A 1 80 ? -15.623 8.334 15.578 1.00 63.94 80 LYS A N 1
ATOM 593 C CA . LYS A 1 80 ? -17.062 8.653 15.431 1.00 63.94 80 LYS A CA 1
ATOM 594 C C . LYS A 1 80 ? -17.568 9.761 16.370 1.00 63.94 80 LYS A C 1
ATOM 596 O O . LYS A 1 80 ? -18.628 10.328 16.134 1.00 63.94 80 LYS A O 1
ATOM 601 N N . THR A 1 81 ? -16.844 10.060 17.449 1.00 64.75 81 THR A N 1
ATOM 602 C CA . THR A 1 81 ? -17.201 11.114 18.413 1.00 64.75 81 THR A CA 1
ATOM 603 C C . THR A 1 81 ? -16.699 12.501 18.007 1.00 64.75 81 THR A C 1
ATOM 605 O O . THR A 1 81 ? -17.080 13.494 18.631 1.00 64.75 81 THR A O 1
ATOM 608 N N . ALA A 1 82 ? -15.855 12.598 16.976 1.00 63.03 82 ALA A N 1
ATOM 609 C CA . ALA A 1 82 ? -15.334 13.869 16.505 1.00 63.03 82 ALA A CA 1
ATOM 610 C C . ALA A 1 82 ? -16.394 14.603 15.674 1.00 63.03 82 ALA A C 1
ATOM 612 O O . ALA A 1 82 ? -16.790 14.156 14.603 1.00 63.03 82 ALA A O 1
ATOM 613 N N . ARG A 1 83 ? -16.845 15.758 16.175 1.00 59.12 83 ARG A N 1
ATOM 614 C CA . ARG A 1 83 ? -17.772 16.663 15.472 1.00 59.12 83 ARG A CA 1
ATOM 615 C C . ARG A 1 83 ? -17.080 17.582 14.455 1.00 59.12 83 ARG A C 1
ATOM 617 O O . ARG A 1 83 ? -17.759 18.381 13.821 1.00 59.12 83 ARG A O 1
ATOM 624 N N . SER A 1 84 ? -15.754 17.516 14.337 1.00 64.25 84 SER A N 1
ATOM 625 C CA . SER A 1 84 ? -14.961 18.394 13.476 1.00 64.25 84 SER A CA 1
ATOM 626 C C . SER A 1 84 ? -14.425 17.660 12.248 1.00 64.25 84 SER A C 1
ATOM 628 O O . SER A 1 84 ? -13.936 16.534 12.349 1.00 64.25 84 SER A O 1
ATOM 630 N N . ASP A 1 85 ? -14.450 18.344 11.100 1.00 71.94 85 ASP A N 1
ATOM 631 C CA . ASP A 1 85 ? -13.838 17.901 9.836 1.00 71.94 85 ASP A CA 1
ATOM 632 C C . ASP A 1 85 ? -12.305 18.091 9.846 1.00 71.94 85 ASP A C 1
ATOM 634 O O . ASP A 1 85 ? -11.672 18.385 8.835 1.00 71.94 85 ASP A O 1
ATOM 638 N N . GLU A 1 86 ? -11.694 17.963 11.030 1.00 83.69 86 GLU A N 1
ATOM 639 C CA . GLU A 1 86 ? -10.249 18.058 11.206 1.00 83.69 86 GLU A CA 1
ATOM 640 C C . GLU A 1 86 ? -9.561 16.944 10.422 1.00 83.69 86 GLU A C 1
ATOM 642 O O . GLU A 1 86 ? -9.911 15.769 10.533 1.00 83.69 86 GLU A O 1
ATOM 647 N N . VAL A 1 87 ? -8.546 17.312 9.651 1.00 85.50 87 VAL A N 1
ATOM 648 C CA . VAL A 1 87 ? -7.731 16.368 8.893 1.00 85.50 87 VAL A CA 1
ATOM 649 C C . VAL A 1 87 ? -6.526 15.974 9.737 1.00 85.50 87 VAL A C 1
ATOM 651 O O . VAL A 1 87 ? -5.792 16.832 10.222 1.00 85.50 87 VAL A O 1
ATOM 654 N N . ILE A 1 88 ? -6.318 14.669 9.907 1.00 88.75 88 ILE A N 1
ATOM 655 C CA . ILE A 1 88 ? -5.146 14.104 10.572 1.00 88.75 88 ILE A CA 1
ATOM 656 C C . ILE A 1 88 ? -4.228 13.506 9.511 1.00 88.75 88 ILE A C 1
ATOM 658 O O . ILE A 1 88 ? -4.642 12.670 8.705 1.00 88.75 88 ILE A O 1
ATOM 662 N N . SER A 1 89 ? -2.969 13.927 9.543 1.00 90.94 89 SER A N 1
ATOM 663 C CA . SER A 1 89 ? -1.921 13.442 8.653 1.00 90.94 89 SER A CA 1
ATOM 664 C C . SER A 1 89 ? -1.139 12.307 9.310 1.00 90.94 89 SER A C 1
ATOM 666 O O . SER A 1 89 ? -0.649 12.449 10.431 1.00 90.94 89 SER A O 1
ATOM 668 N N . TYR A 1 90 ? -0.978 11.195 8.598 1.00 92.88 90 TYR A N 1
ATOM 669 C CA . TYR A 1 90 ? -0.166 10.060 9.027 1.00 92.88 90 TYR A CA 1
ATOM 670 C C . TYR A 1 90 ? 0.979 9.824 8.037 1.00 92.88 90 TYR A C 1
ATOM 672 O O . TYR A 1 90 ? 0.722 9.727 6.832 1.00 92.88 90 TYR A O 1
ATOM 680 N N . PRO A 1 91 ? 2.233 9.708 8.509 1.00 95.06 91 PRO A N 1
ATOM 681 C CA . PRO A 1 91 ? 3.359 9.413 7.637 1.00 95.06 91 PRO A CA 1
ATOM 682 C C . PRO A 1 91 ? 3.265 7.981 7.104 1.00 95.06 91 PRO A C 1
ATOM 684 O O . PRO A 1 91 ? 2.856 7.055 7.804 1.00 95.06 91 PRO A O 1
ATOM 687 N N . LEU A 1 92 ? 3.685 7.808 5.858 1.00 95.12 92 LEU A N 1
ATOM 688 C CA . LEU A 1 92 ? 3.739 6.538 5.153 1.00 95.12 92 LEU A CA 1
ATOM 689 C C . LEU A 1 92 ? 5.179 6.228 4.761 1.00 95.12 92 LEU A C 1
ATOM 691 O O . LEU A 1 92 ? 5.914 7.102 4.294 1.00 95.12 92 LEU A O 1
ATOM 695 N N . GLY A 1 93 ? 5.548 4.959 4.897 1.00 95.00 93 GLY A N 1
ATOM 696 C CA . GLY A 1 93 ? 6.835 4.435 4.471 1.00 95.00 93 GLY A CA 1
ATOM 697 C C . GLY A 1 93 ? 6.692 3.156 3.655 1.00 95.00 93 GLY A C 1
ATOM 698 O O . GLY A 1 93 ? 5.592 2.683 3.358 1.00 95.00 93 GLY A O 1
ATOM 699 N N . THR A 1 94 ? 7.828 2.552 3.314 1.00 94.50 94 THR A N 1
ATOM 700 C CA . THR A 1 94 ? 7.882 1.293 2.556 1.00 94.50 94 THR A CA 1
ATOM 701 C C . THR A 1 94 ? 7.101 0.164 3.243 1.00 94.50 94 THR A C 1
ATOM 703 O O . THR A 1 94 ? 6.570 -0.711 2.566 1.00 94.50 94 THR A O 1
ATOM 706 N N . SER A 1 95 ? 6.955 0.200 4.571 1.00 95.38 95 SER A N 1
ATOM 707 C CA . SER A 1 95 ? 6.155 -0.757 5.348 1.00 95.38 95 SER A CA 1
ATOM 708 C C . SER A 1 95 ? 4.676 -0.799 4.949 1.00 95.38 95 SER A C 1
ATOM 710 O O . SER A 1 95 ? 4.055 -1.847 5.100 1.00 95.38 95 SER A O 1
ATOM 712 N N . GLN A 1 96 ? 4.128 0.291 4.404 1.00 96.06 96 GLN A N 1
ATOM 713 C CA . GLN A 1 96 ? 2.744 0.370 3.927 1.00 96.06 96 GLN A CA 1
ATOM 714 C C . GLN A 1 96 ? 2.619 0.110 2.417 1.00 96.06 96 GLN A C 1
ATOM 716 O O . GLN A 1 96 ? 1.506 0.068 1.905 1.00 96.06 96 GLN A O 1
ATOM 721 N N . LEU A 1 97 ? 3.719 -0.045 1.673 1.00 95.19 97 LEU A N 1
ATOM 722 C CA . LEU A 1 97 ? 3.674 -0.184 0.216 1.00 95.19 97 LEU A CA 1
ATOM 723 C C . LEU A 1 97 ? 3.739 -1.654 -0.218 1.00 95.19 97 LEU A C 1
ATOM 725 O O . LEU A 1 97 ? 4.644 -2.395 0.166 1.00 95.19 97 LEU A O 1
ATOM 729 N N . LEU A 1 98 ? 2.824 -2.044 -1.103 1.00 95.50 98 LEU A N 1
ATOM 730 C CA . LEU A 1 98 ? 2.833 -3.299 -1.851 1.00 95.50 98 LEU A CA 1
ATOM 731 C C . LEU A 1 98 ? 3.236 -3.005 -3.310 1.00 95.50 98 LEU A C 1
ATOM 733 O O . LEU A 1 98 ? 2.428 -2.488 -4.096 1.00 95.50 98 LEU A O 1
ATOM 737 N N . PRO A 1 99 ? 4.497 -3.262 -3.698 1.00 93.81 99 PRO A N 1
ATOM 738 C CA . PRO A 1 99 ? 4.962 -3.018 -5.058 1.00 93.81 99 PRO A CA 1
ATOM 739 C C . PRO A 1 99 ? 4.271 -3.930 -6.077 1.00 93.81 99 PRO A C 1
ATOM 741 O O . PRO A 1 99 ? 3.955 -5.082 -5.793 1.00 93.81 99 PRO A O 1
ATOM 744 N N . ARG A 1 100 ? 4.089 -3.457 -7.314 1.00 91.81 100 ARG A N 1
ATOM 745 C CA . ARG A 1 100 ? 3.675 -4.324 -8.425 1.00 91.81 100 ARG A CA 1
ATOM 746 C C . ARG A 1 100 ? 4.654 -5.493 -8.552 1.00 91.81 100 ARG A C 1
ATOM 748 O O . ARG A 1 100 ? 5.856 -5.274 -8.541 1.00 91.81 100 ARG A O 1
ATOM 755 N N . GLY A 1 101 ? 4.135 -6.703 -8.743 1.00 89.44 101 GLY A N 1
ATOM 756 C CA . GLY A 1 101 ? 4.941 -7.913 -8.925 1.00 89.44 101 GLY A CA 1
ATOM 757 C C . GLY A 1 101 ? 5.183 -8.701 -7.640 1.00 89.44 101 GLY A C 1
ATOM 758 O O . GLY A 1 101 ? 5.586 -9.860 -7.742 1.00 89.44 101 GLY A O 1
ATOM 759 N N . CYS A 1 102 ? 4.890 -8.134 -6.462 1.00 92.06 102 CYS A N 1
ATOM 760 C CA . CYS A 1 102 ? 4.877 -8.925 -5.239 1.00 92.06 102 CYS A CA 1
ATOM 761 C C . CYS A 1 102 ? 3.708 -9.917 -5.255 1.00 92.06 102 CYS A C 1
ATOM 763 O O . CYS A 1 102 ? 2.636 -9.616 -5.789 1.00 92.06 102 CYS A O 1
ATOM 765 N N . LYS A 1 103 ? 3.904 -11.086 -4.650 1.00 92.06 103 LYS A N 1
ATOM 766 C CA . LYS A 1 103 ? 2.833 -12.062 -4.429 1.00 92.06 103 LYS A CA 1
ATOM 767 C C . LYS A 1 103 ? 2.359 -11.953 -2.993 1.00 92.06 103 LYS A C 1
ATOM 769 O O . LYS A 1 103 ? 3.186 -11.933 -2.087 1.00 92.06 103 LYS A O 1
ATOM 774 N N . LEU A 1 104 ? 1.048 -11.870 -2.804 1.00 94.50 104 LEU A N 1
ATOM 775 C CA . LEU A 1 104 ? 0.446 -11.987 -1.484 1.00 94.50 104 LEU A CA 1
ATOM 776 C C . LEU A 1 104 ? 0.513 -13.460 -1.066 1.00 94.50 104 LEU A C 1
ATOM 778 O O . LEU A 1 104 ? 0.145 -14.329 -1.851 1.00 94.50 104 LEU A O 1
ATOM 782 N N . GLN A 1 105 ? 1.031 -13.723 0.125 1.00 93.50 105 GLN A N 1
ATOM 783 C CA . GLN A 1 105 ? 1.214 -15.061 0.685 1.00 93.50 105 GLN A CA 1
ATOM 784 C C . GLN A 1 105 ? 0.687 -15.036 2.115 1.00 93.50 105 GLN A C 1
ATOM 786 O O . GLN A 1 105 ? 0.793 -14.004 2.766 1.00 93.50 105 GLN A O 1
ATOM 791 N N . ASN A 1 106 ? 0.132 -16.137 2.622 1.00 93.31 106 ASN A N 1
ATOM 792 C CA . ASN A 1 106 ? -0.354 -16.232 4.011 1.00 93.31 106 ASN A CA 1
ATOM 793 C C . ASN A 1 106 ? -1.233 -15.034 4.440 1.00 93.31 106 ASN A C 1
ATOM 795 O O . ASN A 1 106 ? -1.117 -14.514 5.548 1.00 93.31 106 ASN A O 1
ATOM 799 N N . THR A 1 107 ? -2.020 -14.497 3.512 1.00 93.69 107 THR A N 1
ATOM 800 C CA . THR A 1 107 ? -2.912 -13.353 3.711 1.00 93.69 107 THR A CA 1
ATOM 801 C C . THR A 1 107 ? -3.996 -13.471 2.651 1.00 93.69 107 THR A C 1
ATOM 803 O O . THR A 1 107 ? -3.692 -13.395 1.463 1.00 93.69 107 THR A O 1
ATOM 806 N N . ASP A 1 108 ? -5.244 -13.672 3.065 1.00 92.31 108 ASP A N 1
ATOM 807 C CA . ASP A 1 108 ? -6.349 -13.976 2.147 1.00 92.31 108 ASP A CA 1
ATOM 808 C C . ASP A 1 108 ? -6.709 -12.7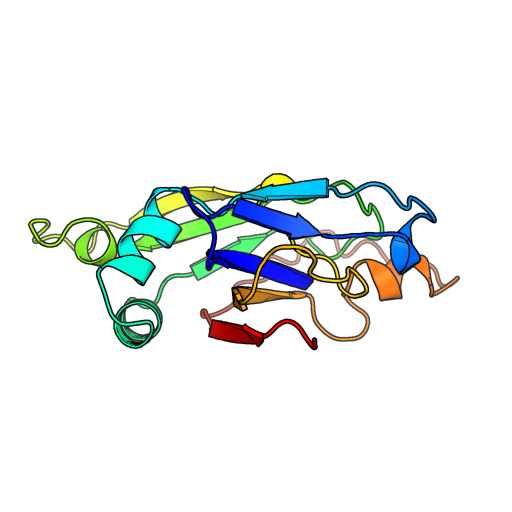82 1.265 1.00 92.31 108 ASP A C 1
ATOM 810 O O . ASP A 1 108 ? -6.987 -12.916 0.072 1.00 92.31 108 ASP A O 1
ATOM 814 N N . TRP A 1 109 ? -6.720 -11.589 1.856 1.00 92.19 109 TRP A N 1
ATOM 815 C CA . TRP A 1 109 ? -7.076 -10.372 1.146 1.00 92.19 109 TRP A CA 1
ATOM 816 C C . TRP A 1 109 ? -6.419 -9.138 1.747 1.00 92.19 109 TRP A C 1
ATOM 818 O O . TRP A 1 109 ? -6.094 -9.069 2.935 1.00 92.19 109 TRP A O 1
ATOM 828 N N . VAL A 1 110 ? -6.282 -8.117 0.903 1.00 93.44 110 VAL A N 1
ATOM 829 C CA . VAL A 1 110 ? -5.875 -6.770 1.302 1.00 93.44 110 VAL A CA 1
ATOM 830 C C . VAL A 1 110 ? -6.783 -5.724 0.667 1.00 93.44 110 VAL A C 1
ATOM 832 O O . VAL A 1 110 ? -7.209 -5.859 -0.482 1.00 93.44 110 VAL A O 1
ATOM 835 N N . TYR A 1 111 ? -7.037 -4.651 1.409 1.00 91.88 111 TYR A N 1
ATOM 836 C CA . TYR A 1 111 ? -7.588 -3.407 0.889 1.00 91.88 111 TYR A CA 1
ATOM 837 C C . TYR A 1 111 ? -6.477 -2.381 0.756 1.00 91.88 111 TYR A C 1
ATOM 839 O O . TYR A 1 111 ? -5.674 -2.192 1.675 1.00 91.88 111 TYR A O 1
ATOM 847 N N . GLY A 1 112 ? -6.453 -1.675 -0.368 1.00 91.06 112 GLY A N 1
ATOM 848 C CA . GLY A 1 112 ? -5.462 -0.634 -0.568 1.00 91.06 112 GLY A CA 1
ATOM 849 C C . GLY A 1 112 ? -5.808 0.383 -1.639 1.00 91.06 112 GLY A C 1
ATOM 850 O O . GLY A 1 112 ? -6.786 0.235 -2.368 1.00 91.06 112 GLY A O 1
ATOM 851 N N . VAL A 1 113 ? -4.979 1.421 -1.726 1.00 90.94 113 VAL A N 1
ATOM 852 C CA . VAL A 1 113 ? -5.114 2.525 -2.689 1.00 90.94 113 VAL A CA 1
ATOM 853 C C . VAL A 1 113 ? -3.998 2.454 -3.710 1.00 90.94 113 VAL A C 1
ATOM 855 O O . VAL A 1 113 ? -2.833 2.306 -3.349 1.00 90.94 113 VAL A O 1
ATOM 858 N N . VAL A 1 114 ? -4.317 2.586 -4.993 1.00 91.06 114 VAL A N 1
ATOM 859 C CA . VAL A 1 114 ? -3.277 2.651 -6.026 1.00 91.06 114 VAL A CA 1
ATOM 860 C C . VAL A 1 114 ? -2.570 4.002 -5.951 1.00 91.06 114 VAL A C 1
ATOM 862 O O . VAL A 1 114 ? -3.199 5.032 -6.169 1.00 91.06 114 VAL A O 1
ATOM 865 N N . VAL A 1 115 ? -1.263 3.990 -5.675 1.00 91.94 115 VAL A N 1
ATOM 866 C CA . VAL A 1 115 ? -0.422 5.206 -5.644 1.00 91.94 115 VAL A CA 1
ATOM 867 C C . VAL A 1 115 ? 0.424 5.360 -6.905 1.00 91.94 115 VAL A C 1
ATOM 869 O O . VAL A 1 115 ? 0.601 6.467 -7.403 1.00 91.94 115 VAL A O 1
ATOM 872 N N . TYR A 1 116 ? 0.875 4.245 -7.487 1.00 90.75 116 TYR A N 1
ATOM 873 C CA . TYR A 1 116 ? 1.569 4.229 -8.775 1.00 90.75 116 TYR A CA 1
ATOM 874 C C . TYR A 1 116 ? 0.944 3.186 -9.701 1.00 90.75 116 TYR A C 1
ATOM 876 O O . TYR A 1 116 ? 0.696 2.049 -9.288 1.00 90.75 116 TYR A O 1
ATOM 884 N N . ALA A 1 117 ? 0.732 3.546 -10.967 1.00 90.25 117 ALA A N 1
ATOM 885 C CA . ALA A 1 117 ? 0.115 2.693 -11.982 1.00 90.25 117 ALA A CA 1
ATOM 886 C C . ALA A 1 117 ? 0.929 2.678 -13.286 1.00 90.25 117 ALA A C 1
ATOM 888 O O . ALA A 1 117 ? 1.715 3.586 -13.559 1.00 90.25 117 ALA A O 1
ATOM 889 N N . GLY A 1 118 ? 0.746 1.631 -14.097 1.00 89.69 118 GLY A N 1
ATOM 890 C CA . GLY A 1 118 ? 1.409 1.499 -15.398 1.00 89.69 118 GLY A CA 1
ATOM 891 C C . GLY A 1 118 ? 2.939 1.559 -15.308 1.00 89.69 118 GLY A C 1
ATOM 892 O O . GLY A 1 118 ? 3.550 0.877 -14.476 1.00 89.69 118 GLY A O 1
ATOM 893 N N . ASN A 1 119 ? 3.547 2.395 -16.154 1.00 88.44 119 ASN A N 1
ATOM 894 C CA . ASN A 1 119 ? 5.002 2.572 -16.255 1.00 88.44 119 ASN A CA 1
ATOM 895 C C . ASN A 1 119 ? 5.622 3.289 -15.046 1.00 88.44 119 ASN A C 1
ATOM 897 O O . ASN A 1 119 ? 6.837 3.287 -14.899 1.00 88.44 119 ASN A O 1
ATOM 901 N N . HIS A 1 120 ? 4.802 3.859 -14.160 1.00 89.62 120 HIS A N 1
ATOM 902 C CA . HIS A 1 120 ? 5.265 4.519 -12.938 1.00 89.62 120 HIS A CA 1
ATOM 903 C C . HIS A 1 120 ? 5.415 3.557 -11.752 1.00 89.62 120 HIS A C 1
ATOM 905 O O . HIS A 1 120 ? 5.871 3.956 -10.688 1.00 89.62 120 HIS A O 1
ATOM 911 N N . THR A 1 121 ? 5.015 2.291 -11.891 1.00 91.19 121 THR A N 1
ATOM 912 C CA . THR A 1 121 ? 5.232 1.298 -10.824 1.00 91.19 121 THR A CA 1
ATOM 913 C C . THR A 1 121 ? 6.715 0.998 -10.630 1.00 91.19 121 THR A C 1
ATOM 915 O O . THR A 1 121 ? 7.469 0.965 -11.603 1.00 91.19 121 THR A O 1
ATOM 918 N N . LYS A 1 122 ? 7.122 0.697 -9.391 1.00 90.12 122 LYS A N 1
ATOM 919 C CA . LYS A 1 122 ? 8.510 0.346 -9.054 1.00 90.12 122 LYS A CA 1
ATOM 920 C C . LYS A 1 122 ? 9.063 -0.772 -9.929 1.00 90.12 122 LYS A C 1
ATOM 922 O O . LYS A 1 122 ? 10.174 -0.643 -10.431 1.00 90.12 122 LYS A O 1
ATOM 927 N N . LEU A 1 123 ? 8.281 -1.827 -10.167 1.00 89.94 123 LEU A N 1
ATOM 928 C CA . LEU A 1 123 ? 8.683 -2.918 -11.057 1.00 89.94 123 LEU A CA 1
ATOM 929 C C . LEU A 1 123 ? 8.994 -2.404 -12.465 1.00 89.94 123 LEU A C 1
ATOM 931 O O . LEU A 1 123 ? 10.070 -2.669 -12.977 1.00 89.94 123 LEU A O 1
ATOM 935 N N . MET A 1 124 ? 8.100 -1.615 -13.067 1.00 90.00 124 MET A N 1
ATOM 936 C CA . MET A 1 124 ? 8.320 -1.102 -14.423 1.00 90.00 124 MET A CA 1
ATOM 937 C C . MET A 1 124 ? 9.526 -0.167 -14.497 1.00 90.00 124 MET A C 1
ATOM 939 O O . MET A 1 124 ? 10.304 -0.267 -15.438 1.00 90.00 124 MET A O 1
ATOM 943 N N . LEU A 1 125 ? 9.729 0.684 -13.491 1.00 88.31 125 LEU A N 1
ATOM 944 C CA . LEU A 1 125 ? 10.892 1.573 -13.431 1.00 88.31 125 LEU A CA 1
ATOM 945 C C . LEU A 1 125 ? 12.221 0.820 -13.256 1.00 88.31 125 LEU A C 1
ATOM 947 O O . LEU A 1 125 ? 13.256 1.349 -13.647 1.00 88.31 125 LEU A O 1
ATOM 951 N N . ASN A 1 126 ? 12.204 -0.398 -12.705 1.00 82.12 126 ASN A N 1
ATOM 952 C CA . ASN A 1 126 ? 13.388 -1.260 -12.602 1.00 82.12 126 ASN A CA 1
ATOM 953 C C . ASN A 1 126 ? 13.563 -2.195 -13.806 1.00 82.12 126 ASN A C 1
ATOM 955 O O . ASN A 1 126 ? 14.688 -2.521 -14.171 1.00 82.12 126 ASN A O 1
ATOM 959 N N . SER A 1 127 ? 12.472 -2.625 -14.445 1.00 76.12 127 SER A N 1
ATOM 960 C CA . SER A 1 127 ? 12.514 -3.467 -15.646 1.00 76.12 127 SER A CA 1
ATOM 961 C C . SER A 1 127 ? 12.828 -2.670 -16.916 1.00 76.12 127 SER A C 1
ATOM 963 O O . SER A 1 127 ? 13.381 -3.217 -17.869 1.00 76.12 127 SER A O 1
ATOM 965 N N . MET A 1 128 ? 12.487 -1.378 -16.961 1.00 60.88 128 MET A N 1
ATOM 966 C CA . MET A 1 128 ? 12.809 -0.509 -18.088 1.00 60.88 128 MET A CA 1
ATOM 967 C C . MET A 1 128 ? 14.233 0.026 -17.940 1.00 60.88 128 MET A C 1
ATOM 969 O O . MET A 1 128 ? 14.513 0.895 -17.122 1.00 60.88 128 MET A O 1
ATOM 973 N N . ARG A 1 129 ? 15.137 -0.436 -18.808 1.00 49.62 129 ARG A N 1
ATOM 974 C CA . ARG A 1 129 ? 16.514 0.070 -18.973 1.00 49.62 129 ARG A CA 1
ATOM 975 C C . ARG A 1 129 ? 16.572 1.495 -19.562 1.00 49.62 129 ARG A C 1
ATOM 977 O O . ARG A 1 129 ? 17.521 1.845 -20.259 1.00 49.62 129 ARG A O 1
ATOM 984 N N . THR A 1 130 ? 15.542 2.310 -19.344 1.00 44.66 130 THR A N 1
ATOM 985 C CA . THR A 1 130 ? 15.387 3.639 -19.937 1.00 44.66 130 THR A CA 1
ATOM 986 C C . THR A 1 130 ? 15.406 4.677 -18.830 1.00 44.66 130 THR A C 1
ATOM 988 O O . THR A 1 130 ? 14.605 4.626 -17.903 1.00 44.66 130 THR A O 1
ATOM 991 N N . ILE A 1 131 ? 16.350 5.610 -18.944 1.00 46.12 131 ILE A N 1
ATOM 992 C CA . ILE A 1 131 ? 16.636 6.703 -18.012 1.00 46.12 131 ILE A CA 1
ATOM 993 C C . ILE A 1 131 ? 15.328 7.388 -17.586 1.00 46.12 131 ILE A C 1
ATOM 995 O O . ILE A 1 131 ? 14.756 8.178 -18.341 1.00 46.12 131 ILE A O 1
ATOM 999 N N . ALA A 1 132 ? 14.851 7.092 -16.375 1.00 48.22 132 ALA A N 1
ATOM 1000 C CA . ALA A 1 132 ? 13.736 7.812 -15.783 1.00 48.22 132 ALA A CA 1
ATOM 1001 C C . ALA A 1 132 ? 14.200 9.251 -15.522 1.00 48.22 132 ALA A C 1
ATOM 1003 O O . ALA A 1 132 ? 15.034 9.503 -14.650 1.00 48.22 132 ALA A O 1
ATOM 1004 N N . LYS A 1 133 ? 13.704 10.212 -16.312 1.00 49.34 133 LYS A N 1
ATOM 1005 C CA . LYS A 1 133 ? 13.936 11.634 -16.041 1.00 49.34 133 LYS A CA 1
ATOM 1006 C C . LYS A 1 133 ? 13.343 11.940 -14.668 1.00 49.34 133 LYS A C 1
ATOM 1008 O O . LYS A 1 133 ? 12.151 11.742 -14.451 1.00 49.34 133 LYS A O 1
ATOM 1013 N N . ARG A 1 134 ? 14.184 12.403 -13.744 1.00 44.41 134 ARG A N 1
ATOM 1014 C CA . ARG A 1 134 ? 13.795 12.810 -12.391 1.00 44.41 134 ARG A CA 1
ATOM 1015 C C . ARG A 1 134 ? 12.858 14.017 -12.506 1.00 44.41 134 ARG A C 1
ATOM 1017 O O . ARG A 1 134 ? 13.320 15.141 -12.679 1.00 44.41 134 ARG A O 1
ATOM 1024 N N . ILE A 1 135 ? 11.546 13.789 -12.477 1.00 48.81 135 ILE A N 1
ATOM 1025 C CA . ILE A 1 135 ? 10.564 14.876 -12.408 1.00 48.81 135 ILE A CA 1
ATOM 1026 C C . ILE A 1 135 ? 10.588 15.370 -10.961 1.00 48.81 135 ILE A C 1
ATOM 1028 O O . ILE A 1 135 ? 10.051 14.724 -10.068 1.00 48.81 135 ILE A O 1
ATOM 1032 N N . LEU A 1 136 ? 11.302 16.471 -10.727 1.00 43.50 136 LEU A N 1
ATOM 1033 C CA . LEU A 1 136 ? 11.617 16.974 -9.385 1.00 43.50 136 LEU A CA 1
ATOM 1034 C C . LEU A 1 136 ? 10.408 17.549 -8.633 1.00 43.50 136 LEU A C 1
ATOM 1036 O O . LEU A 1 136 ? 10.471 17.631 -7.416 1.00 43.50 136 LEU A O 1
ATOM 1040 N N . ASN A 1 137 ? 9.306 17.873 -9.319 1.00 36.12 137 ASN A N 1
ATOM 1041 C CA . ASN A 1 137 ? 8.131 18.502 -8.710 1.00 36.12 137 ASN A CA 1
ATOM 1042 C C . ASN A 1 137 ? 6.835 17.843 -9.199 1.00 36.12 137 ASN A C 1
ATOM 1044 O O . ASN A 1 137 ? 6.124 18.400 -10.034 1.00 36.12 137 ASN A O 1
ATOM 1048 N N . PHE A 1 138 ? 6.535 16.641 -8.707 1.00 41.75 138 PHE A N 1
ATOM 1049 C CA . PHE A 1 138 ? 5.238 16.015 -8.951 1.00 41.75 138 PHE A CA 1
ATOM 1050 C C . PHE A 1 138 ? 4.685 15.414 -7.662 1.00 41.75 138 PHE A C 1
ATOM 1052 O O . PHE A 1 138 ? 5.012 14.289 -7.295 1.00 41.75 138 PHE A O 1
ATOM 1059 N N . THR A 1 139 ? 3.844 16.182 -6.972 1.00 44.62 139 THR A N 1
ATOM 1060 C CA . THR A 1 139 ? 3.035 15.664 -5.869 1.00 44.62 139 THR A CA 1
ATOM 1061 C C . THR A 1 139 ? 1.823 14.970 -6.478 1.00 44.62 139 THR A C 1
ATOM 1063 O O . THR A 1 139 ? 0.895 15.619 -6.960 1.00 44.62 139 THR A O 1
ATOM 1066 N N . MET A 1 140 ? 1.839 13.636 -6.493 1.00 52.66 140 MET A N 1
ATOM 1067 C CA . MET A 1 140 ? 0.661 12.843 -6.844 1.00 52.66 140 MET A CA 1
ATOM 1068 C C . MET A 1 140 ? -0.382 13.030 -5.744 1.00 52.66 140 MET A C 1
ATOM 1070 O O . MET A 1 140 ? -0.278 12.413 -4.688 1.00 52.66 140 MET A O 1
ATOM 1074 N N . LYS A 1 141 ? -1.391 13.867 -5.989 1.00 50.59 141 LYS A N 1
ATOM 1075 C CA . LYS A 1 141 ? -2.579 13.951 -5.138 1.00 50.59 141 LYS A CA 1
ATOM 1076 C C . LYS A 1 141 ? -3.652 13.050 -5.734 1.00 50.59 141 LYS A C 1
ATOM 1078 O O . LYS A 1 141 ? -4.279 13.399 -6.731 1.00 50.59 141 LYS A O 1
ATOM 1083 N N . THR A 1 142 ? -3.814 11.862 -5.160 1.00 56.31 142 THR A N 1
ATOM 1084 C CA . THR A 1 142 ? -4.798 10.879 -5.639 1.00 56.31 142 THR A CA 1
ATOM 1085 C C . THR A 1 142 ? -5.991 10.842 -4.697 1.00 56.31 142 THR A C 1
ATOM 1087 O O . THR A 1 142 ? -5.825 10.637 -3.495 1.00 56.31 142 THR A O 1
ATOM 1090 N N . THR A 1 143 ? -7.197 11.011 -5.243 1.00 57.69 143 THR A N 1
ATOM 1091 C CA . THR A 1 143 ? -8.442 10.672 -4.543 1.00 57.69 143 THR A CA 1
ATOM 1092 C C . THR A 1 143 ? -8.485 9.163 -4.340 1.00 57.69 143 THR A C 1
ATOM 1094 O O . THR A 1 143 ? -8.308 8.408 -5.300 1.00 57.69 143 THR A O 1
ATOM 1097 N N . ILE A 1 144 ? -8.691 8.719 -3.100 1.00 61.38 144 ILE A N 1
ATOM 1098 C CA . ILE A 1 144 ? -8.621 7.302 -2.738 1.00 61.38 144 ILE A CA 1
ATOM 1099 C C . ILE A 1 144 ? -9.611 6.475 -3.571 1.00 61.38 144 ILE A C 1
ATOM 1101 O O . ILE A 1 144 ? -10.825 6.578 -3.419 1.00 61.38 144 ILE A O 1
ATOM 1105 N N . ARG A 1 145 ? -9.075 5.617 -4.447 1.00 62.28 145 ARG A N 1
ATOM 1106 C CA . ARG A 1 145 ? -9.813 4.525 -5.091 1.00 62.28 145 ARG A CA 1
ATOM 1107 C C . ARG A 1 145 ? -9.355 3.216 -4.467 1.00 62.28 145 ARG A C 1
ATOM 1109 O O . ARG A 1 145 ? -8.208 2.809 -4.661 1.00 62.28 145 ARG A O 1
ATOM 1116 N N . VAL A 1 146 ? -10.239 2.610 -3.678 1.00 71.00 146 VAL A N 1
ATOM 1117 C CA . VAL A 1 146 ? -9.948 1.383 -2.933 1.00 71.00 146 VAL A CA 1
ATOM 1118 C C . VAL A 1 146 ? -10.069 0.181 -3.861 1.00 71.00 146 VAL A C 1
ATOM 1120 O O . VAL A 1 146 ? -11.065 0.023 -4.562 1.00 71.00 146 VAL A O 1
ATOM 1123 N N . LEU A 1 147 ? -9.053 -0.674 -3.851 1.00 73.50 147 LEU A N 1
ATOM 1124 C CA . LEU A 1 147 ? -9.083 -1.987 -4.479 1.00 73.50 147 LEU A CA 1
ATOM 1125 C C . LEU A 1 147 ? -9.049 -3.062 -3.396 1.00 73.50 147 LEU A C 1
ATOM 1127 O O . LEU A 1 147 ? -8.230 -2.993 -2.476 1.00 73.50 147 LEU A O 1
ATOM 1131 N N . LYS A 1 148 ? -9.913 -4.068 -3.545 1.00 76.50 148 LYS A N 1
ATOM 1132 C CA . LYS A 1 148 ? -9.777 -5.353 -2.862 1.00 76.50 148 LYS A CA 1
ATOM 1133 C C . LYS A 1 148 ? -8.906 -6.253 -3.729 1.00 76.50 148 LYS A C 1
ATOM 1135 O O . LYS A 1 148 ? -9.222 -6.463 -4.898 1.00 76.50 148 LYS A O 1
ATOM 1140 N N . CYS A 1 149 ? -7.820 -6.765 -3.169 1.00 67.62 149 CYS A N 1
ATOM 1141 C CA . CYS A 1 149 ? -7.023 -7.808 -3.799 1.00 67.62 149 CYS A CA 1
ATOM 1142 C C . CYS A 1 149 ? -7.227 -9.100 -3.013 1.00 67.62 149 CYS A C 1
ATOM 1144 O O . CYS A 1 149 ? -7.049 -9.102 -1.795 1.00 67.62 149 CYS A O 1
ATOM 1146 N N . GLU A 1 150 ? -7.609 -10.168 -3.703 1.00 71.75 150 GLU A N 1
ATOM 1147 C CA . GLU A 1 150 ? -7.773 -11.504 -3.132 1.00 71.75 150 GLU A CA 1
ATOM 1148 C C . GLU A 1 150 ? -6.574 -12.358 -3.546 1.00 71.75 150 GLU A C 1
ATOM 1150 O O . GLU A 1 150 ? -6.151 -12.327 -4.709 1.00 71.75 150 GLU A O 1
ATOM 1155 N N . ALA A 1 151 ? -5.997 -13.088 -2.593 1.00 62.19 151 ALA A N 1
ATOM 1156 C CA . ALA A 1 151 ? -4.971 -14.068 -2.893 1.00 62.19 151 ALA A CA 1
ATOM 1157 C C . ALA A 1 151 ? -5.572 -15.154 -3.793 1.00 62.19 151 ALA A C 1
ATOM 1159 O O . ALA A 1 151 ? -6.639 -15.700 -3.514 1.00 62.19 151 ALA A O 1
ATOM 1160 N N . ARG A 1 152 ? -4.890 -15.461 -4.900 1.00 53.81 152 ARG A N 1
ATOM 1161 C CA . ARG A 1 152 ? -5.213 -16.654 -5.684 1.00 53.81 152 ARG A CA 1
ATOM 1162 C C . ARG A 1 152 ? -4.622 -17.855 -4.953 1.00 53.81 152 ARG A C 1
ATOM 1164 O O . ARG A 1 152 ? -3.400 -17.921 -4.830 1.00 53.81 152 ARG A O 1
ATOM 1171 N N . ILE A 1 153 ? -5.502 -18.729 -4.467 1.00 38.72 153 ILE A N 1
ATOM 1172 C CA . ILE A 1 153 ? -5.176 -20.073 -3.967 1.00 38.72 153 ILE A CA 1
ATOM 1173 C C . ILE A 1 153 ? -4.766 -20.951 -5.150 1.00 38.72 153 ILE A C 1
ATOM 1175 O O . ILE A 1 153 ? -5.445 -20.857 -6.202 1.00 38.72 153 ILE A O 1
#